Protein AF-D2SNY8-F1 (afdb_monomer_lite)

pLDDT: mean 85.98, std 17.71, range [40.19, 98.75]

Secondary structure (DSSP, 8-state):
-HHHHHHHHHHHHHHHHHHHHHHSHHHHHHTT------SSS----TT-EEEEEETTTTEEEEEETTTHHHHHHT-TT--TTSEEEEEE--TT--TTSHHHHHHHHHHHT-TTEEEEEEE-HHHH--TT-HHHHHHHHHHHHHHHHHHHHHHHHHHHHTT--GGGEEEEE-

Structure (mmCIF, N/CA/C/O backbone):
data_AF-D2SNY8-F1
#
_entry.id   AF-D2SNY8-F1
#
loop_
_atom_site.group_PDB
_atom_site.id
_atom_site.type_symbol
_atom_site.label_atom_id
_atom_site.label_alt_id
_atom_site.label_comp_id
_atom_site.label_asym_id
_atom_site.label_entity_id
_atom_site.label_seq_id
_atom_site.pdbx_PDB_ins_code
_atom_site.Cartn_x
_atom_site.Cartn_y
_atom_site.Cartn_z
_atom_site.occupancy
_atom_site.B_iso_or_equiv
_atom_site.auth_seq_id
_atom_site.auth_comp_id
_atom_site.auth_asym_id
_atom_site.auth_atom_id
_atom_site.pdbx_PDB_model_num
ATOM 1 N N . MET A 1 1 ? -18.303 42.989 -17.271 1.00 46.12 1 MET A N 1
ATOM 2 C CA . MET A 1 1 ? -17.190 42.618 -18.182 1.00 46.12 1 MET A CA 1
ATOM 3 C C . MET A 1 1 ? -16.005 41.899 -17.511 1.00 46.12 1 MET A C 1
ATOM 5 O O . MET A 1 1 ? -15.238 41.277 -18.226 1.00 46.12 1 MET A O 1
ATOM 9 N N . LYS A 1 2 ? -15.846 41.911 -16.172 1.00 43.75 2 LYS A N 1
ATOM 10 C CA . LYS A 1 2 ? -14.751 41.185 -15.481 1.00 43.75 2 LYS A CA 1
ATOM 11 C C . LYS A 1 2 ? -15.031 39.693 -15.207 1.00 43.75 2 LYS A C 1
ATOM 13 O O . LYS A 1 2 ? -14.101 38.909 -15.109 1.00 43.75 2 LYS A O 1
ATOM 18 N N . ILE A 1 3 ? -16.302 39.291 -15.132 1.00 50.97 3 ILE A N 1
ATOM 19 C CA . ILE A 1 3 ? -16.705 37.913 -14.780 1.00 50.97 3 ILE A CA 1
ATOM 20 C C . ILE A 1 3 ? -16.571 36.947 -15.975 1.00 50.97 3 ILE A C 1
ATOM 22 O O . ILE A 1 3 ? -16.239 35.781 -15.792 1.00 50.97 3 ILE A O 1
ATOM 26 N N . LEU A 1 4 ? -16.736 37.441 -17.207 1.00 43.97 4 LEU A N 1
ATOM 27 C CA . LEU A 1 4 ? -16.685 36.615 -18.420 1.00 43.97 4 LEU A CA 1
ATOM 28 C C . LEU A 1 4 ? -15.251 36.180 -18.788 1.00 43.97 4 LEU A C 1
ATOM 30 O O . LEU A 1 4 ? -15.046 35.078 -19.281 1.00 43.97 4 LEU A O 1
ATOM 34 N N . ILE A 1 5 ? -14.250 37.015 -18.488 1.00 52.62 5 ILE A N 1
ATOM 35 C CA . ILE A 1 5 ? -12.832 36.735 -18.780 1.00 52.62 5 ILE A CA 1
ATOM 36 C C . ILE A 1 5 ? -12.283 35.632 -17.856 1.00 52.62 5 ILE A C 1
ATOM 38 O O . ILE A 1 5 ? -11.476 34.813 -18.288 1.00 52.62 5 ILE A O 1
ATOM 42 N N . SER A 1 6 ? -12.777 35.547 -16.614 1.00 46.19 6 SER A N 1
ATOM 43 C CA . SER A 1 6 ? -12.360 34.518 -15.648 1.00 46.19 6 SER A CA 1
ATOM 44 C C . SER A 1 6 ? -12.808 33.106 -16.062 1.00 46.19 6 SER A C 1
ATOM 46 O O . SER A 1 6 ? -12.032 32.155 -15.985 1.00 46.19 6 SER A O 1
ATOM 48 N N . TYR A 1 7 ? -14.027 32.967 -16.599 1.00 48.09 7 TYR A N 1
ATOM 49 C CA . TYR A 1 7 ? -14.560 31.674 -17.055 1.00 48.09 7 TYR A CA 1
ATOM 50 C C . TYR A 1 7 ? -13.853 31.129 -18.304 1.00 48.09 7 TYR A C 1
ATOM 52 O O . TYR A 1 7 ? -13.636 29.922 -18.414 1.00 48.09 7 TYR A O 1
ATOM 60 N N . VAL A 1 8 ? -13.442 32.005 -19.226 1.00 54.75 8 VAL A N 1
ATOM 61 C CA . VAL A 1 8 ? -12.683 31.598 -20.420 1.00 54.75 8 VAL A CA 1
ATOM 62 C C . VAL A 1 8 ? -11.274 31.131 -20.035 1.00 54.75 8 VAL A C 1
ATOM 64 O O . VAL A 1 8 ? -10.794 30.135 -20.570 1.00 54.75 8 VAL A O 1
ATOM 67 N N . PHE A 1 9 ? -10.635 31.770 -19.049 1.00 47.56 9 PHE A N 1
ATOM 68 C CA . PHE A 1 9 ? -9.301 31.372 -18.586 1.00 47.56 9 PHE A CA 1
ATOM 69 C C . PHE A 1 9 ? -9.308 30.016 -17.848 1.00 47.56 9 PHE A C 1
ATOM 71 O O . PHE A 1 9 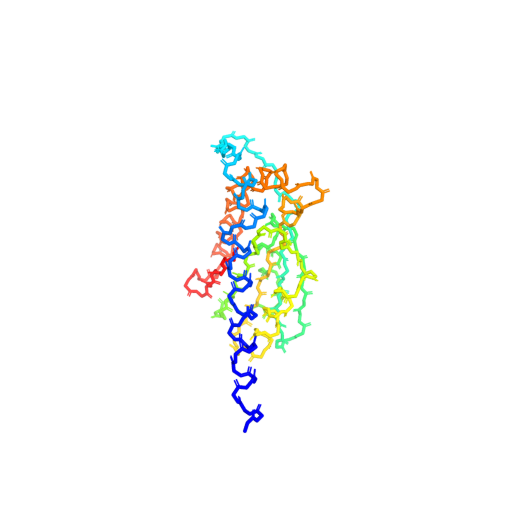? -8.418 29.192 -18.055 1.00 47.56 9 PHE A O 1
ATOM 78 N N . LEU A 1 10 ? -10.352 29.733 -17.059 1.00 47.38 10 LEU A N 1
ATOM 79 C CA . LEU A 1 10 ? -10.533 28.450 -16.359 1.00 47.38 10 LEU A CA 1
ATOM 80 C C . LEU A 1 10 ? -10.778 27.262 -17.309 1.00 47.38 10 LEU A C 1
ATOM 82 O O . LEU A 1 10 ? -10.254 26.174 -17.064 1.00 47.38 10 LEU A O 1
ATOM 86 N N . MET A 1 11 ? -11.496 27.459 -18.422 1.00 44.84 11 MET A N 1
ATOM 87 C CA . MET A 1 11 ? -11.673 26.401 -19.432 1.00 44.84 11 MET A CA 1
ATOM 88 C C . MET A 1 11 ? -10.392 26.106 -20.222 1.00 44.84 11 MET A C 1
ATOM 90 O O . MET A 1 11 ? -10.128 24.945 -20.537 1.00 44.84 11 MET A O 1
ATOM 94 N N . PHE A 1 12 ? -9.557 27.116 -20.487 1.00 43.62 12 PHE A N 1
ATOM 95 C CA . PHE A 1 12 ? -8.277 26.904 -21.169 1.00 43.62 12 PHE A CA 1
ATOM 96 C C . PHE A 1 12 ? -7.283 26.098 -20.319 1.00 43.62 12 PHE A C 1
ATOM 98 O O . PHE A 1 12 ? -6.608 25.219 -20.850 1.00 43.62 12 PHE A O 1
ATOM 105 N N . ILE A 1 13 ? -7.227 26.312 -19.000 1.00 49.72 13 ILE A N 1
ATOM 106 C CA . ILE A 1 13 ? -6.302 25.568 -18.124 1.00 49.72 13 ILE A CA 1
ATOM 107 C C . ILE A 1 13 ? -6.707 24.087 -18.002 1.00 49.72 13 ILE A C 1
ATOM 109 O O . ILE A 1 13 ? -5.840 23.212 -18.060 1.00 49.72 13 ILE A O 1
ATOM 113 N N . GLY A 1 14 ? -8.010 23.790 -17.905 1.00 45.16 14 GLY A N 1
ATOM 114 C CA . GLY A 1 14 ? -8.518 22.411 -17.839 1.00 45.16 14 GLY A CA 1
ATOM 115 C C . GLY A 1 14 ? -8.354 21.616 -19.143 1.00 45.16 14 GLY A C 1
ATOM 116 O O . GLY A 1 14 ? -8.114 20.410 -19.108 1.00 45.16 14 GLY A O 1
ATOM 117 N N . PHE A 1 15 ? -8.421 22.281 -20.303 1.00 40.19 15 PHE A N 1
ATOM 118 C CA . PHE A 1 15 ? -8.186 21.634 -21.601 1.00 40.19 15 PHE A CA 1
ATOM 119 C C . PHE A 1 15 ? -6.704 21.359 -21.882 1.00 40.19 15 PHE A C 1
ATOM 121 O O . PHE A 1 15 ? -6.383 20.360 -22.534 1.00 40.19 15 PHE A O 1
ATOM 128 N N . ILE A 1 16 ? -5.799 22.213 -21.391 1.00 47.94 16 ILE A N 1
ATOM 129 C CA . ILE A 1 16 ? -4.352 22.041 -21.579 1.00 47.94 16 ILE A CA 1
ATOM 130 C C . ILE A 1 16 ? -3.837 20.851 -20.759 1.00 47.94 16 ILE A C 1
ATOM 132 O O . ILE A 1 16 ? -3.084 20.045 -21.300 1.00 47.94 16 ILE A O 1
ATOM 136 N N . SER A 1 17 ? -4.267 20.678 -19.504 1.00 50.88 17 SER A N 1
ATOM 137 C CA . SER A 1 17 ? -3.816 19.556 -18.662 1.00 50.88 17 SER A CA 1
ATOM 138 C C . SER A 1 17 ? -4.287 18.196 -19.193 1.00 50.88 17 SER A C 1
ATOM 140 O O . SER A 1 17 ? -3.466 17.294 -19.370 1.00 50.88 17 SER A O 1
ATOM 142 N N . GLY A 1 18 ? -5.570 18.072 -19.554 1.00 45.47 18 GLY A N 1
ATOM 143 C CA . GLY A 1 18 ? -6.125 16.834 -20.114 1.00 45.47 18 GLY A CA 1
ATOM 144 C C . GLY A 1 18 ? -5.591 16.493 -21.511 1.00 45.47 18 GLY A C 1
ATOM 145 O O . GLY A 1 18 ? -5.380 15.322 -21.830 1.00 45.47 18 GLY A O 1
ATOM 146 N N . SER A 1 19 ? -5.309 17.496 -22.354 1.00 46.19 19 SER A N 1
ATOM 147 C CA . SER A 1 19 ? -4.735 17.266 -23.692 1.00 46.19 19 SER A CA 1
ATOM 148 C C . SER A 1 19 ? -3.242 16.936 -23.652 1.00 46.19 19 SER A C 1
ATOM 150 O O . SER A 1 19 ? -2.773 16.175 -24.499 1.00 46.19 19 SER A O 1
ATOM 152 N N . LEU A 1 20 ? -2.489 17.449 -22.670 1.00 50.84 20 LEU A N 1
ATOM 153 C CA . LEU A 1 20 ? -1.073 17.111 -22.498 1.00 50.84 20 LEU A CA 1
ATOM 154 C C . LEU A 1 20 ? -0.883 15.668 -22.003 1.00 50.84 20 LEU A C 1
ATOM 156 O O . LEU A 1 20 ? 0.082 15.017 -22.390 1.00 50.84 20 LEU A O 1
ATOM 160 N N . GLU A 1 21 ? -1.799 15.120 -21.205 1.00 52.09 21 GLU A N 1
ATOM 161 C CA . GLU A 1 21 ? -1.791 13.681 -20.894 1.00 52.09 21 GLU A CA 1
ATOM 162 C C . GLU A 1 21 ? -2.150 12.834 -22.121 1.00 52.09 21 GLU A C 1
ATOM 164 O O . GLU A 1 21 ? -1.500 11.823 -22.398 1.00 52.09 21 GLU A O 1
ATOM 169 N N . ARG A 1 22 ? -3.140 13.278 -22.908 1.00 51.28 22 ARG A N 1
ATOM 170 C CA . ARG A 1 22 ? -3.655 12.526 -24.062 1.00 51.28 22 ARG A CA 1
ATOM 171 C C . ARG A 1 22 ? -2.771 12.598 -25.309 1.00 51.28 22 ARG A C 1
ATOM 173 O O . ARG A 1 22 ? -2.791 11.662 -26.100 1.00 51.28 22 ARG A O 1
ATOM 180 N N . TYR A 1 23 ? -1.983 13.654 -25.497 1.00 55.31 23 TYR A N 1
ATOM 181 C CA . TYR A 1 23 ? -1.133 13.854 -26.685 1.00 55.31 23 TYR A CA 1
ATOM 182 C C . TYR A 1 23 ? 0.300 14.286 -26.363 1.00 55.31 23 TYR A C 1
ATOM 184 O O . TYR A 1 23 ? 1.094 14.529 -27.269 1.00 55.31 23 TYR A O 1
ATOM 192 N N . GLY A 1 24 ? 0.661 14.385 -25.086 1.00 60.75 24 GLY A N 1
ATOM 193 C CA . GLY A 1 24 ? 1.989 14.827 -24.695 1.00 60.75 24 GLY A CA 1
ATOM 194 C C . GLY A 1 24 ? 3.081 13.780 -24.916 1.00 60.75 24 GLY A C 1
ATOM 195 O O . GLY A 1 24 ? 2.827 12.618 -25.252 1.00 60.75 24 GLY A O 1
ATOM 196 N N . PRO A 1 25 ? 4.338 14.176 -24.665 1.00 60.19 25 PRO A N 1
ATOM 197 C CA . PRO A 1 25 ? 5.517 13.368 -24.966 1.00 60.19 25 PRO A CA 1
ATOM 198 C C . PRO A 1 25 ? 5.557 12.028 -24.219 1.00 60.19 25 PRO A C 1
ATOM 200 O O . PRO A 1 25 ? 6.263 11.118 -24.646 1.00 60.19 25 PRO A O 1
ATOM 203 N N . LEU A 1 26 ? 4.808 11.884 -23.116 1.00 64.69 26 LEU A N 1
ATOM 204 C CA . LEU A 1 26 ? 4.646 10.595 -22.447 1.00 64.69 26 LEU A CA 1
ATOM 205 C C . LEU A 1 26 ? 3.840 9.628 -23.323 1.00 64.69 26 LEU A C 1
ATOM 207 O O . LEU A 1 26 ? 4.357 8.565 -23.631 1.00 64.69 26 LEU A O 1
ATOM 211 N N . ASN A 1 27 ? 2.648 10.000 -23.800 1.00 66.25 27 ASN A N 1
ATOM 212 C CA . ASN A 1 27 ? 1.819 9.110 -24.619 1.00 66.25 27 ASN A CA 1
ATOM 213 C C . ASN A 1 27 ? 2.522 8.687 -25.924 1.00 66.25 27 ASN A C 1
ATOM 215 O O . ASN A 1 27 ? 2.475 7.526 -26.324 1.00 66.25 27 ASN A O 1
ATOM 219 N N . PHE A 1 28 ? 3.257 9.604 -26.559 1.00 61.78 28 PHE A N 1
ATOM 220 C CA . PHE A 1 28 ? 4.060 9.263 -27.736 1.00 61.78 28 PHE A CA 1
ATOM 221 C C . PHE A 1 28 ? 5.175 8.250 -27.417 1.00 61.78 28 PHE A C 1
ATOM 223 O O . PHE A 1 28 ? 5.368 7.292 -28.163 1.00 61.78 28 PHE A O 1
ATOM 230 N N . ALA A 1 29 ? 5.866 8.411 -26.282 1.00 63.16 29 ALA A N 1
ATOM 231 C CA . ALA A 1 29 ? 6.862 7.442 -25.826 1.00 63.16 29 ALA A CA 1
ATOM 232 C C . ALA A 1 29 ? 6.234 6.081 -25.471 1.00 63.16 29 ALA A C 1
ATOM 234 O O . ALA A 1 29 ? 6.828 5.049 -25.780 1.00 63.16 29 ALA A O 1
ATOM 235 N N . LEU A 1 30 ? 5.033 6.074 -24.877 1.00 64.38 30 LEU A N 1
ATOM 236 C CA . LEU A 1 30 ? 4.287 4.865 -24.508 1.00 64.38 30 LEU A CA 1
ATOM 237 C C . LEU A 1 30 ? 3.861 4.036 -25.724 1.00 64.38 30 LEU A C 1
ATOM 239 O O . LEU A 1 30 ? 3.965 2.815 -25.684 1.00 64.38 30 LEU A O 1
ATOM 243 N N . LYS A 1 31 ? 3.470 4.675 -26.836 1.00 65.06 31 LYS A N 1
ATOM 244 C CA . LYS A 1 31 ? 3.149 3.970 -28.094 1.00 65.06 31 LYS A CA 1
ATOM 245 C C . LYS A 1 31 ? 4.322 3.166 -28.669 1.00 65.06 31 LYS A C 1
ATOM 247 O O . LYS A 1 31 ? 4.101 2.278 -29.485 1.00 65.06 31 LYS A O 1
ATOM 252 N N . MET A 1 32 ? 5.555 3.472 -28.262 1.00 61.03 32 MET A N 1
ATOM 253 C CA . MET A 1 32 ? 6.772 2.778 -28.701 1.00 61.03 32 MET A CA 1
ATOM 254 C C . MET A 1 32 ? 7.346 1.812 -27.656 1.00 61.03 32 MET A C 1
ATOM 256 O O . MET A 1 32 ? 8.456 1.298 -27.843 1.00 61.03 32 MET A O 1
ATOM 260 N N . VAL A 1 33 ? 6.644 1.604 -26.541 1.00 65.69 33 VAL A N 1
ATOM 261 C CA . VAL A 1 33 ? 7.015 0.616 -25.529 1.00 65.69 33 VAL A CA 1
ATOM 262 C C . VAL A 1 33 ? 6.455 -0.739 -25.943 1.00 65.69 33 VAL A C 1
ATOM 264 O O . VAL A 1 33 ? 5.254 -0.888 -26.158 1.00 65.69 33 VAL A O 1
ATOM 267 N N . LYS A 1 34 ? 7.326 -1.746 -26.028 1.00 64.50 34 LYS A N 1
ATOM 268 C CA . LYS A 1 34 ? 6.882 -3.138 -26.104 1.00 64.50 34 LYS A CA 1
ATOM 269 C C . LYS A 1 34 ? 6.645 -3.622 -24.678 1.00 64.50 34 LYS A C 1
ATOM 271 O O . LYS A 1 34 ? 7.588 -3.748 -23.901 1.00 64.50 34 LYS A O 1
ATOM 276 N N . CYS A 1 35 ? 5.387 -3.861 -24.324 1.00 64.38 35 CYS A N 1
ATOM 277 C CA . CYS A 1 35 ? 5.019 -4.446 -23.036 1.00 64.38 35 CYS A CA 1
ATOM 278 C C . CYS A 1 35 ? 5.302 -5.953 -23.051 1.00 64.38 35 CYS A C 1
ATOM 280 O O . CYS A 1 35 ? 4.384 -6.766 -23.125 1.00 64.38 35 CYS A O 1
ATOM 282 N N . GLU A 1 36 ? 6.577 -6.334 -23.017 1.00 66.81 36 GLU A N 1
ATOM 283 C CA . GLU A 1 36 ? 6.959 -7.731 -22.820 1.00 66.81 36 GLU A CA 1
ATOM 284 C C . GLU A 1 36 ? 6.803 -8.078 -21.340 1.00 66.81 36 GLU A C 1
ATOM 286 O O . GLU A 1 36 ? 7.578 -7.654 -20.480 1.00 66.81 36 GLU A O 1
ATOM 291 N N . HIS A 1 37 ? 5.735 -8.813 -21.040 1.00 67.31 37 HIS A N 1
ATOM 292 C CA . HIS A 1 37 ? 5.355 -9.163 -19.684 1.00 67.31 37 HIS A CA 1
ATOM 293 C C . HIS A 1 37 ? 5.384 -10.683 -19.514 1.00 67.31 37 HIS A C 1
ATOM 295 O O . HIS A 1 37 ? 4.500 -11.387 -19.992 1.00 67.31 37 HIS A O 1
ATOM 301 N N . SER A 1 38 ? 6.408 -11.183 -18.823 1.00 75.44 38 SER A N 1
ATOM 302 C CA . SER A 1 38 ? 6.482 -12.576 -18.376 1.00 75.44 38 SER A CA 1
ATOM 303 C C . SER A 1 38 ? 6.167 -12.642 -16.886 1.00 75.44 38 SER A C 1
ATOM 305 O O . SER A 1 38 ? 6.644 -11.804 -16.116 1.00 75.44 38 SER A O 1
ATOM 307 N N . ARG A 1 39 ? 5.375 -13.643 -16.492 1.00 82.00 39 ARG A N 1
ATOM 308 C CA . ARG A 1 39 ? 4.962 -13.906 -15.103 1.00 82.00 39 ARG A CA 1
ATOM 309 C C . ARG A 1 39 ? 5.851 -14.936 -14.395 1.00 82.00 39 ARG A C 1
ATOM 311 O O . ARG A 1 39 ? 5.670 -15.170 -13.204 1.00 82.00 39 ARG A O 1
ATOM 318 N N . ASP A 1 40 ? 6.835 -15.482 -15.106 1.00 86.12 40 ASP A N 1
ATOM 319 C CA . ASP A 1 40 ? 7.638 -16.630 -14.666 1.00 86.12 40 ASP A CA 1
ATOM 320 C C . ASP A 1 40 ? 9.057 -16.239 -14.220 1.00 86.12 40 ASP A C 1
ATOM 322 O O . ASP A 1 40 ? 9.860 -17.092 -13.855 1.00 86.12 40 ASP A O 1
ATOM 326 N N . LEU A 1 41 ? 9.388 -14.942 -14.232 1.00 84.06 41 LEU A N 1
ATOM 327 C CA . LEU A 1 41 ? 10.735 -14.448 -13.917 1.00 84.06 41 LEU A CA 1
ATOM 328 C C . LEU A 1 41 ? 11.016 -14.358 -12.412 1.00 84.06 41 LEU A C 1
ATOM 330 O O . LEU A 1 41 ? 12.162 -14.126 -12.043 1.00 84.06 41 LEU A O 1
ATOM 334 N N . ASN A 1 42 ? 9.989 -14.492 -11.563 1.00 85.75 42 ASN A N 1
ATOM 335 C CA .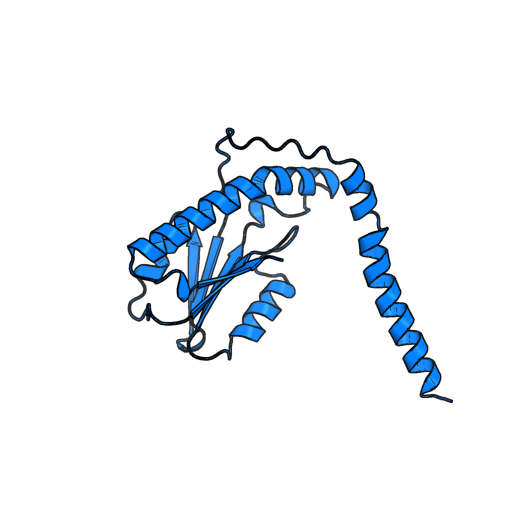 ASN A 1 42 ? 10.077 -14.352 -10.102 1.00 85.75 42 ASN A CA 1
ATOM 336 C C . ASN A 1 42 ? 10.895 -13.122 -9.667 1.00 85.75 42 ASN A C 1
ATOM 338 O O . ASN A 1 42 ? 11.822 -13.231 -8.868 1.00 85.75 42 ASN A O 1
ATOM 342 N N . LEU A 1 43 ? 10.576 -11.952 -10.232 1.00 90.75 43 LEU A N 1
ATOM 343 C CA . LEU A 1 43 ? 11.311 -10.729 -9.920 1.00 90.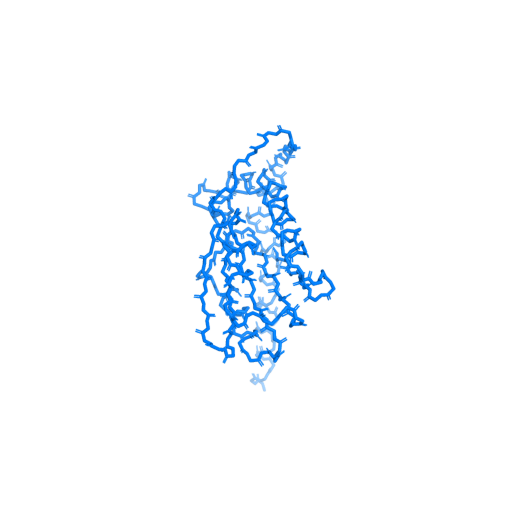75 43 LEU A CA 1
ATOM 344 C C . LEU A 1 43 ? 11.137 -10.353 -8.452 1.00 90.75 43 LEU A C 1
ATOM 346 O O . LEU A 1 43 ? 10.020 -10.354 -7.934 1.00 90.75 43 LEU A O 1
ATOM 350 N N . ASP A 1 44 ? 12.247 -9.974 -7.830 1.00 93.50 44 ASP A N 1
ATOM 351 C CA . ASP A 1 44 ? 12.259 -9.476 -6.465 1.00 93.50 44 ASP A CA 1
ATOM 352 C C . ASP A 1 44 ? 11.587 -8.099 -6.361 1.00 93.50 44 ASP A C 1
ATOM 354 O O . ASP A 1 44 ? 11.892 -7.178 -7.126 1.00 93.50 44 ASP A O 1
ATOM 358 N N . VAL A 1 45 ? 10.686 -7.976 -5.388 1.00 95.88 45 VAL A N 1
ATOM 359 C CA . VAL A 1 45 ? 9.951 -6.751 -5.045 1.00 95.88 45 VAL A CA 1
ATOM 360 C C . VAL A 1 45 ? 10.123 -6.365 -3.571 1.00 95.88 45 VAL A C 1
ATOM 362 O O . VAL A 1 45 ? 9.303 -5.634 -3.026 1.00 95.88 45 VAL A O 1
ATOM 365 N N . SER A 1 46 ? 11.187 -6.847 -2.921 1.00 95.31 46 SER A N 1
ATOM 366 C CA . SER A 1 46 ? 11.503 -6.567 -1.512 1.00 95.31 46 SER A CA 1
ATOM 367 C C . SER A 1 46 ? 11.649 -5.078 -1.177 1.00 95.31 46 SER A C 1
ATOM 369 O O . SER A 1 46 ? 11.401 -4.682 -0.047 1.00 95.31 46 SER A O 1
ATOM 371 N N . GLY A 1 47 ? 11.982 -4.234 -2.157 1.00 95.88 47 GLY A N 1
ATOM 372 C CA . GLY A 1 47 ? 12.072 -2.780 -2.001 1.00 95.88 47 GLY A CA 1
ATOM 373 C C . GLY A 1 47 ? 10.727 -2.047 -2.009 1.00 95.88 47 GLY A C 1
ATOM 374 O O . GLY A 1 47 ? 10.714 -0.846 -2.269 1.00 95.88 47 GLY A O 1
ATOM 375 N N . VAL A 1 48 ? 9.603 -2.754 -1.841 1.00 98.25 48 VAL A N 1
ATOM 376 C CA . VAL A 1 48 ? 8.294 -2.131 -1.604 1.00 98.25 48 VAL A CA 1
ATOM 377 C C . VAL A 1 48 ? 8.094 -1.946 -0.104 1.00 98.25 48 VAL A C 1
ATOM 379 O O . VAL A 1 48 ? 8.099 -2.923 0.647 1.00 98.25 48 VAL A O 1
ATOM 382 N N . ASP A 1 49 ? 7.828 -0.707 0.293 1.00 98.44 49 ASP A N 1
ATOM 383 C CA . ASP A 1 49 ? 7.517 -0.339 1.670 1.00 98.44 49 ASP A CA 1
ATOM 384 C C . ASP A 1 49 ? 6.006 -0.153 1.856 1.00 98.44 49 ASP A C 1
ATOM 386 O O . ASP A 1 49 ? 5.294 0.365 0.988 1.00 98.44 49 ASP A O 1
ATOM 390 N N . VAL A 1 50 ? 5.506 -0.572 3.014 1.00 98.69 50 VAL A N 1
ATOM 391 C CA . VAL A 1 50 ? 4.101 -0.482 3.410 1.00 98.69 50 VAL A CA 1
ATOM 392 C C . VAL A 1 50 ? 3.997 0.427 4.623 1.00 98.69 50 VAL A C 1
ATOM 394 O O . VAL A 1 50 ? 4.442 0.080 5.715 1.00 98.69 50 VAL A O 1
ATOM 397 N N . TYR A 1 51 ? 3.381 1.587 4.429 1.00 98.69 51 TYR A N 1
ATOM 398 C CA . TYR A 1 51 ? 3.127 2.562 5.482 1.00 98.69 51 TYR A CA 1
ATOM 399 C C . TYR A 1 51 ? 1.741 2.326 6.069 1.00 98.69 51 TYR A C 1
ATOM 401 O O . TYR A 1 51 ? 0.751 2.404 5.342 1.00 98.69 51 TYR A O 1
ATOM 409 N N . PHE A 1 52 ? 1.664 2.065 7.369 1.00 98.69 52 PHE A N 1
ATOM 410 C CA . PHE A 1 52 ? 0.420 1.885 8.110 1.00 98.69 52 PHE A CA 1
ATOM 411 C C . PHE A 1 52 ? 0.150 3.104 8.994 1.00 98.69 52 PHE A C 1
ATOM 413 O O . PHE A 1 52 ? 1.022 3.545 9.739 1.00 98.69 52 PHE A O 1
ATOM 420 N N . TYR A 1 53 ? -1.074 3.623 8.931 1.00 98.50 53 TYR A N 1
ATOM 421 C CA . TYR A 1 53 ? -1.526 4.780 9.690 1.00 98.50 53 TYR A CA 1
ATOM 422 C C . TYR A 1 53 ? -2.781 4.436 10.492 1.00 98.50 53 TYR A C 1
ATOM 424 O O . TYR A 1 53 ? -3.827 4.086 9.935 1.00 98.50 53 TYR A O 1
ATOM 432 N N . ASP A 1 54 ? -2.690 4.643 11.800 1.00 97.44 54 ASP A N 1
ATOM 433 C CA . ASP A 1 54 ? -3.826 4.793 12.701 1.00 97.44 54 ASP A CA 1
ATOM 434 C C . ASP A 1 54 ? -3.819 6.228 13.227 1.00 97.44 54 ASP A C 1
ATOM 436 O O . ASP A 1 54 ? -3.215 6.549 14.254 1.00 97.44 54 ASP A O 1
ATOM 440 N N . PHE A 1 55 ? -4.477 7.113 12.476 1.00 96.38 55 PHE A N 1
ATOM 441 C CA . PHE A 1 55 ? -4.514 8.540 12.784 1.00 96.38 55 PHE A CA 1
ATOM 442 C C . PHE A 1 55 ? -5.193 8.840 14.121 1.00 96.38 55 PHE A C 1
ATOM 444 O O . PHE A 1 55 ? -4.779 9.769 14.808 1.00 96.38 55 PHE A O 1
ATOM 451 N N . GLN A 1 56 ? -6.189 8.040 14.516 1.00 92.50 56 GLN A N 1
ATOM 452 C CA . GLN A 1 56 ? -6.926 8.248 15.765 1.00 92.50 56 GLN A CA 1
ATOM 453 C C . GLN A 1 56 ? -6.031 8.047 16.990 1.00 92.50 56 GLN A C 1
ATOM 455 O O . GLN A 1 56 ? -6.176 8.763 17.978 1.00 92.50 56 GLN A O 1
ATOM 460 N N . ASN A 1 57 ? -5.096 7.097 16.911 1.00 93.00 57 ASN A N 1
ATOM 461 C CA . ASN A 1 57 ? -4.150 6.802 17.987 1.00 93.00 57 ASN A CA 1
ATOM 462 C C . ASN A 1 57 ? -2.746 7.385 17.745 1.00 93.00 57 ASN A C 1
ATOM 464 O O . ASN A 1 57 ? -1.844 7.145 18.545 1.00 93.00 57 ASN A O 1
ATOM 468 N N . GLY A 1 58 ? -2.544 8.138 16.658 1.00 94.06 58 GLY A N 1
ATOM 469 C CA . GLY A 1 58 ? -1.250 8.729 16.306 1.00 94.06 58 GLY A CA 1
ATOM 470 C C . GLY A 1 58 ? -0.157 7.707 15.974 1.00 94.06 58 GLY A C 1
ATOM 471 O O . GLY A 1 58 ? 1.022 8.022 16.116 1.00 94.06 58 GLY A O 1
ATOM 472 N N . VAL A 1 59 ? -0.525 6.492 15.556 1.00 96.19 59 VAL A N 1
ATOM 473 C CA . VAL A 1 59 ? 0.436 5.430 15.220 1.00 96.19 59 VAL A CA 1
ATOM 474 C C . VAL A 1 59 ? 0.754 5.482 13.731 1.00 96.19 59 VAL A C 1
ATOM 476 O O . VAL A 1 59 ? -0.145 5.491 12.886 1.00 96.19 59 VAL A O 1
ATOM 479 N N . ILE A 1 60 ? 2.049 5.514 13.421 1.00 97.38 60 ILE A N 1
ATOM 480 C CA . ILE A 1 60 ? 2.582 5.474 12.063 1.00 97.38 60 ILE A CA 1
ATOM 481 C C . ILE A 1 60 ? 3.699 4.444 12.052 1.00 97.38 60 ILE A C 1
ATOM 483 O O . ILE A 1 60 ? 4.713 4.633 12.718 1.00 97.38 60 ILE A O 1
ATOM 487 N N . GLU A 1 61 ? 3.514 3.383 11.280 1.00 98.25 61 GLU A N 1
ATOM 488 C CA . GLU A 1 61 ? 4.474 2.289 11.174 1.00 98.25 61 GLU A CA 1
ATOM 489 C C . GLU A 1 61 ? 4.844 2.057 9.716 1.00 98.25 61 GLU A C 1
ATOM 491 O O . GLU A 1 61 ? 4.083 2.373 8.798 1.00 98.25 61 GLU A O 1
ATOM 496 N N . THR A 1 62 ? 6.041 1.533 9.484 1.00 98.44 62 THR A N 1
ATOM 497 C CA . THR A 1 62 ? 6.521 1.197 8.142 1.00 98.44 62 THR A CA 1
ATOM 498 C C . THR A 1 62 ? 7.114 -0.193 8.164 1.00 98.44 62 THR A C 1
ATOM 500 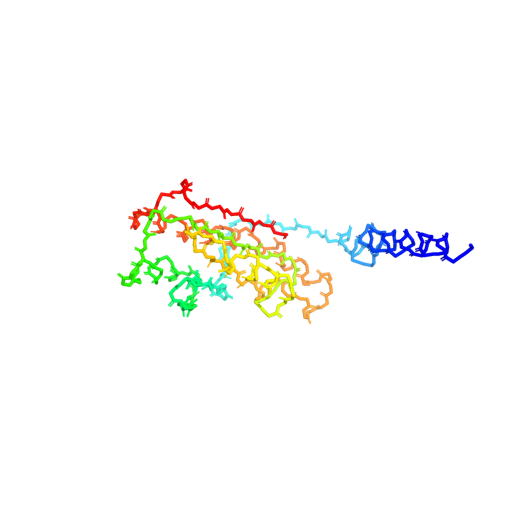O O . THR A 1 62 ? 7.913 -0.516 9.040 1.00 98.44 62 THR A O 1
ATOM 503 N N . PHE A 1 63 ? 6.728 -1.002 7.186 1.00 98.44 63 PHE A N 1
ATOM 504 C CA . PHE A 1 63 ? 7.167 -2.382 7.078 1.00 98.44 63 PHE A CA 1
ATOM 505 C C . PHE A 1 63 ? 7.613 -2.690 5.650 1.00 98.44 63 PHE A C 1
ATOM 507 O O . PHE A 1 63 ? 6.937 -2.270 4.706 1.00 98.44 63 PHE A O 1
ATOM 514 N N . PRO A 1 64 ? 8.664 -3.502 5.470 1.00 98.19 64 PRO A N 1
ATOM 515 C CA . PRO A 1 64 ? 8.885 -4.199 4.212 1.00 98.19 64 PRO A CA 1
ATOM 516 C C . PRO A 1 64 ? 7.644 -5.021 3.836 1.00 98.19 64 PRO A C 1
ATOM 518 O O . PRO A 1 64 ? 7.010 -5.637 4.699 1.00 98.19 64 PRO A O 1
ATOM 521 N N . ILE A 1 65 ? 7.281 -5.070 2.552 1.00 98.25 65 ILE A N 1
ATOM 522 C CA . ILE A 1 65 ? 6.043 -5.733 2.098 1.00 98.25 65 ILE A CA 1
ATOM 523 C C . ILE A 1 65 ? 5.938 -7.219 2.502 1.00 98.25 65 ILE A C 1
ATOM 525 O O . ILE A 1 65 ? 4.838 -7.730 2.715 1.00 98.25 65 ILE A O 1
ATOM 529 N N . ASN A 1 66 ? 7.067 -7.921 2.628 1.00 97.38 66 ASN A N 1
ATOM 530 C CA . ASN A 1 66 ? 7.130 -9.322 3.060 1.00 97.38 66 ASN A CA 1
ATOM 531 C C . ASN A 1 66 ? 6.823 -9.506 4.557 1.00 97.38 66 ASN A C 1
ATOM 533 O O . ASN A 1 66 ? 6.415 -10.591 4.961 1.00 97.38 66 ASN A O 1
ATOM 537 N N . GLU A 1 67 ? 6.986 -8.458 5.362 1.00 98.19 67 GLU A N 1
ATOM 538 C CA . GLU A 1 67 ? 6.783 -8.473 6.817 1.00 98.19 67 GLU A CA 1
ATOM 539 C C . GLU A 1 67 ? 5.522 -7.708 7.236 1.00 98.19 67 GLU A C 1
ATOM 541 O O . GLU A 1 67 ? 5.005 -7.908 8.334 1.00 98.19 67 GLU A O 1
ATOM 546 N N . ALA A 1 68 ? 4.977 -6.878 6.344 1.00 98.50 68 ALA A N 1
ATOM 547 C CA . ALA A 1 68 ? 3.889 -5.949 6.626 1.00 98.50 68 ALA A CA 1
ATOM 548 C C . ALA A 1 68 ? 2.651 -6.595 7.255 1.00 98.50 68 ALA A C 1
ATOM 550 O O . ALA A 1 68 ? 2.091 -6.043 8.198 1.00 98.50 68 ALA A O 1
ATOM 551 N N . ALA A 1 69 ? 2.233 -7.774 6.787 1.00 98.56 69 ALA A N 1
ATOM 552 C CA . ALA A 1 69 ? 1.078 -8.456 7.367 1.00 98.56 69 ALA A CA 1
ATOM 553 C C . ALA A 1 69 ? 1.302 -8.789 8.851 1.00 98.56 69 ALA A C 1
ATOM 555 O O . ALA A 1 69 ? 0.470 -8.462 9.695 1.00 98.56 69 ALA A O 1
ATOM 556 N N . GLN A 1 70 ? 2.446 -9.395 9.177 1.00 98.50 70 GLN A N 1
ATOM 557 C CA . GLN A 1 70 ? 2.796 -9.760 10.551 1.00 98.50 70 GLN A CA 1
ATOM 558 C C . GLN A 1 70 ? 3.035 -8.517 11.413 1.00 98.50 70 GLN A C 1
ATOM 560 O O . GLN A 1 70 ? 2.531 -8.451 12.534 1.00 98.50 70 GLN A O 1
ATOM 565 N N . GLY A 1 71 ? 3.733 -7.516 10.868 1.00 98.50 71 GLY A N 1
ATOM 566 C CA . GLY A 1 71 ? 3.978 -6.234 11.523 1.00 98.50 71 GLY A CA 1
ATOM 567 C C . GLY A 1 71 ? 2.680 -5.549 11.944 1.00 98.50 71 GLY A C 1
ATOM 568 O O . GLY A 1 71 ? 2.495 -5.270 13.128 1.00 98.50 71 GLY A O 1
ATOM 569 N N . ILE A 1 72 ? 1.729 -5.393 11.016 1.00 98.62 72 ILE A N 1
ATOM 570 C CA . ILE A 1 72 ? 0.406 -4.813 11.298 1.00 98.62 72 ILE A CA 1
ATOM 571 C C . ILE A 1 72 ? -0.334 -5.633 12.361 1.00 98.62 72 ILE A C 1
ATOM 573 O O . ILE A 1 72 ? -0.835 -5.071 13.332 1.00 98.62 72 ILE A O 1
ATOM 577 N N . LEU A 1 73 ? -0.388 -6.960 12.215 1.00 98.50 73 LEU A N 1
ATOM 578 C CA . LEU A 1 73 ? -1.104 -7.845 13.144 1.00 98.50 73 LEU A CA 1
ATOM 579 C C . LEU A 1 73 ? -0.518 -7.862 14.562 1.00 98.50 73 LEU A C 1
ATOM 581 O O . LEU A 1 73 ? -1.230 -8.226 15.498 1.00 98.50 73 LEU A O 1
ATOM 585 N N . SER A 1 74 ? 0.753 -7.484 14.722 1.00 98.06 74 SER A N 1
ATOM 586 C CA . SER A 1 74 ? 1.430 -7.411 16.020 1.00 98.06 74 SER A CA 1
ATOM 587 C C . SER A 1 74 ? 1.127 -6.130 16.810 1.00 98.06 74 SER A C 1
ATOM 589 O O . SER A 1 74 ? 1.476 -6.037 17.989 1.00 98.06 74 SER A O 1
ATOM 591 N N . LEU A 1 75 ? 0.454 -5.145 16.199 1.00 97.62 75 LEU A N 1
ATOM 592 C CA . LEU A 1 75 ? 0.124 -3.885 16.861 1.00 97.62 75 LEU A CA 1
ATOM 593 C C . LEU A 1 75 ? -0.863 -4.119 18.013 1.00 97.62 75 LEU A C 1
ATOM 595 O O . LEU A 1 75 ? -1.981 -4.596 17.823 1.00 97.62 75 LEU A O 1
ATOM 599 N N . LYS A 1 76 ? -0.451 -3.729 19.227 1.00 92.19 76 LYS A N 1
ATOM 600 C CA . LYS A 1 76 ? -1.143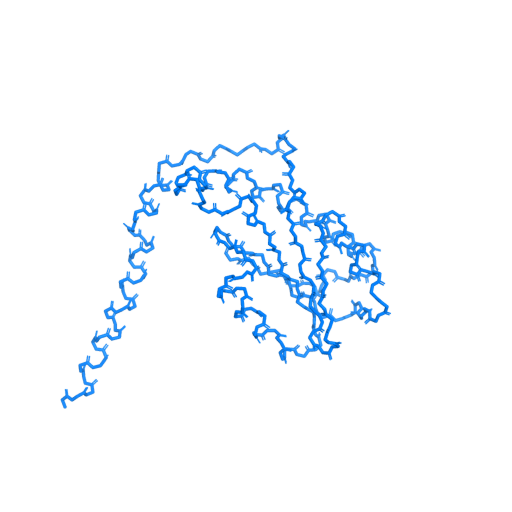 -4.027 20.497 1.00 92.19 76 LYS A CA 1
ATOM 601 C C . LYS A 1 76 ? -2.634 -3.665 20.507 1.00 92.19 76 LYS A C 1
ATOM 603 O O . LYS A 1 76 ? -3.426 -4.380 21.110 1.00 92.19 76 LYS A O 1
ATOM 608 N N . ASN A 1 77 ? -3.001 -2.563 19.857 1.00 92.12 77 ASN A N 1
ATOM 609 C CA . ASN A 1 77 ? -4.363 -2.025 19.841 1.00 92.12 77 ASN A CA 1
ATOM 610 C C . ASN A 1 77 ? -5.008 -2.116 18.449 1.00 92.12 77 ASN A C 1
ATOM 612 O O . ASN A 1 77 ? -5.871 -1.302 18.117 1.00 92.12 77 ASN A O 1
ATOM 616 N N . LEU A 1 78 ? -4.572 -3.067 17.613 1.00 97.25 78 LEU A N 1
ATOM 617 C CA . LEU A 1 78 ? -5.172 -3.265 16.301 1.00 97.25 78 LEU A CA 1
ATOM 618 C C . LEU A 1 78 ? -6.607 -3.778 16.440 1.00 97.25 78 LEU A C 1
ATOM 620 O O . LEU A 1 78 ? -6.853 -4.915 16.848 1.00 97.25 78 LEU A O 1
ATOM 624 N N . ASP A 1 79 ? -7.554 -2.955 16.021 1.00 97.44 79 ASP A N 1
ATOM 625 C CA . ASP A 1 79 ? -8.948 -3.333 15.902 1.00 97.44 79 ASP A CA 1
ATOM 626 C C . ASP A 1 79 ? -9.208 -3.952 14.521 1.00 97.44 79 ASP A C 1
ATOM 628 O O . ASP A 1 79 ? -9.367 -3.272 13.506 1.00 97.44 79 ASP A O 1
ATOM 632 N N . LYS A 1 80 ? -9.279 -5.284 14.491 1.00 97.12 80 LYS A N 1
ATOM 633 C CA . LYS A 1 80 ? -9.439 -6.073 13.261 1.00 97.12 80 LYS A CA 1
ATOM 634 C C . LYS A 1 80 ? -10.794 -5.882 12.568 1.00 97.12 80 LYS A C 1
ATOM 636 O O . LYS A 1 80 ? -10.939 -6.331 11.429 1.00 97.12 80 LYS A O 1
ATOM 641 N N . VAL A 1 81 ? -11.777 -5.239 13.215 1.00 96.88 81 VAL A N 1
ATOM 642 C CA . VAL A 1 81 ? -13.084 -4.956 12.595 1.00 96.88 81 VAL A CA 1
ATOM 643 C C . VAL A 1 81 ? -13.149 -3.587 11.915 1.00 96.88 81 VAL A C 1
ATOM 645 O O . VAL A 1 81 ? -14.091 -3.337 11.156 1.00 96.88 81 VAL A O 1
ATOM 648 N N . LYS A 1 82 ? -12.156 -2.709 12.132 1.00 97.12 82 LYS A N 1
ATOM 649 C CA . LYS A 1 82 ? -12.066 -1.424 11.423 1.00 97.12 82 LYS A CA 1
ATOM 650 C C . LYS A 1 82 ? -11.890 -1.615 9.923 1.00 97.12 82 LYS A C 1
ATOM 652 O O . LYS A 1 82 ? -11.425 -2.650 9.443 1.00 97.12 82 LYS A O 1
ATOM 657 N N . LYS A 1 83 ? -12.258 -0.576 9.170 1.00 97.81 83 LYS A N 1
ATOM 658 C CA . LYS A 1 83 ? -11.997 -0.529 7.729 1.00 97.81 83 LYS A CA 1
ATOM 659 C C . LYS A 1 83 ? -10.521 -0.250 7.474 1.00 97.81 83 LYS A C 1
ATOM 661 O O . LYS A 1 83 ? -9.970 0.668 8.064 1.00 97.81 83 LYS A O 1
ATOM 666 N N . PHE A 1 84 ? -9.914 -0.985 6.556 1.00 98.50 84 PHE A N 1
ATOM 667 C CA . PHE A 1 84 ? -8.561 -0.734 6.072 1.00 98.50 84 PHE A CA 1
ATOM 668 C C . PHE A 1 84 ? -8.663 -0.168 4.659 1.00 98.50 84 PHE A C 1
ATOM 670 O O . PHE A 1 84 ? -9.143 -0.846 3.753 1.00 98.50 84 PHE A O 1
ATOM 677 N N . PHE A 1 85 ? -8.215 1.062 4.452 1.00 98.44 85 PHE A N 1
ATOM 678 C CA . PHE A 1 85 ? -8.062 1.625 3.115 1.00 98.44 85 PHE A CA 1
ATOM 679 C C . PHE A 1 85 ? -6.626 1.414 2.664 1.00 98.44 85 PHE A C 1
ATOM 681 O O . PHE A 1 85 ? -5.713 1.924 3.297 1.00 98.44 85 PHE A O 1
ATOM 688 N N . MET A 1 86 ? -6.415 0.661 1.589 1.00 98.50 86 MET A N 1
ATOM 689 C CA . MET A 1 86 ? -5.090 0.445 1.016 1.00 98.50 86 MET A CA 1
ATOM 690 C C . MET A 1 86 ? -4.959 1.224 -0.286 1.00 98.50 86 MET A C 1
ATOM 692 O O . MET A 1 86 ? -5.580 0.874 -1.286 1.00 98.50 86 MET A O 1
ATOM 696 N N . PHE A 1 87 ? -4.134 2.263 -0.275 1.00 98.38 87 PHE A N 1
ATOM 697 C CA . PHE A 1 87 ? -3.791 3.045 -1.450 1.00 98.38 87 PHE A CA 1
ATOM 698 C C . PHE A 1 87 ? -2.511 2.511 -2.098 1.00 98.38 87 PHE A C 1
ATOM 700 O O . PHE A 1 87 ? -1.463 2.413 -1.455 1.00 98.38 87 PHE A O 1
ATOM 707 N N . VAL A 1 88 ? -2.602 2.187 -3.385 1.00 97.25 88 VAL A N 1
ATOM 708 C CA . VAL A 1 88 ? -1.491 1.732 -4.221 1.00 97.25 88 VAL A CA 1
ATOM 709 C C . VAL A 1 88 ? -1.255 2.784 -5.297 1.00 97.25 88 VAL A C 1
ATOM 711 O O . VAL A 1 88 ? -2.129 3.043 -6.128 1.00 97.25 88 VAL A O 1
ATOM 714 N N . GLY A 1 89 ? -0.083 3.415 -5.244 1.00 93.38 89 GLY A N 1
ATOM 715 C CA . GLY A 1 89 ? 0.299 4.464 -6.180 1.00 93.38 89 GLY A CA 1
ATOM 716 C C . GLY A 1 89 ? 0.459 3.976 -7.624 1.00 93.38 89 GLY A C 1
ATOM 717 O O . GLY A 1 89 ? 0.457 2.785 -7.925 1.00 93.38 89 GLY A O 1
ATOM 718 N N . GLY A 1 90 ? 0.630 4.931 -8.533 1.00 91.06 90 GLY A N 1
ATOM 719 C CA . GLY A 1 90 ? 0.816 4.659 -9.955 1.00 91.06 90 GLY A CA 1
ATOM 720 C C . GLY A 1 90 ? 2.275 4.758 -10.401 1.00 91.06 90 GLY A C 1
ATOM 721 O O . GLY A 1 90 ? 3.239 4.672 -9.632 1.00 91.06 90 GLY A O 1
ATOM 722 N N . PHE A 1 91 ? 2.473 5.007 -11.694 1.00 91.31 91 PHE A N 1
ATOM 723 C CA . PHE A 1 91 ? 3.798 5.349 -12.208 1.00 91.31 91 PHE A CA 1
ATOM 724 C C . PHE A 1 91 ? 4.286 6.672 -11.591 1.00 91.31 91 PHE A C 1
ATOM 726 O O . PHE A 1 91 ? 3.573 7.672 -11.629 1.00 91.31 91 PHE A O 1
ATOM 733 N N . LYS A 1 92 ? 5.528 6.696 -11.083 1.00 90.88 92 LYS A N 1
ATOM 734 C CA . LYS A 1 92 ? 6.183 7.853 -10.428 1.00 90.88 92 LYS A CA 1
ATOM 735 C C . LYS A 1 92 ? 5.607 8.286 -9.076 1.00 90.88 92 LYS A C 1
ATOM 737 O O . LYS A 1 92 ? 6.016 9.334 -8.564 1.00 90.88 92 LYS A O 1
ATOM 742 N N . SER A 1 93 ? 4.696 7.501 -8.514 1.00 88.69 93 SER A N 1
ATOM 743 C CA . SER A 1 93 ? 4.264 7.629 -7.124 1.00 88.69 93 SER A CA 1
ATOM 744 C C . SER A 1 93 ? 5.408 7.328 -6.157 1.00 88.69 93 SER A C 1
ATOM 746 O O . SER A 1 93 ? 6.304 6.550 -6.489 1.00 88.69 93 SER A O 1
ATOM 748 N N . HIS A 1 94 ? 5.392 7.983 -4.997 1.00 93.56 94 HIS A N 1
ATOM 749 C CA . HIS A 1 94 ? 6.256 7.710 -3.844 1.00 93.56 94 HIS A CA 1
ATOM 750 C C . HIS A 1 94 ? 5.681 8.407 -2.609 1.00 93.56 94 HIS A C 1
ATOM 752 O O . HIS A 1 94 ? 4.972 9.406 -2.733 1.00 93.56 94 HIS A O 1
ATOM 758 N N . ILE A 1 95 ? 6.050 7.966 -1.407 1.00 95.56 95 ILE A N 1
ATOM 759 C CA . ILE A 1 95 ? 5.400 8.384 -0.157 1.00 95.56 95 ILE A CA 1
ATOM 760 C C . ILE A 1 95 ? 5.368 9.907 0.069 1.00 95.56 95 ILE A C 1
ATOM 762 O O . ILE A 1 95 ? 4.415 10.430 0.643 1.00 95.56 95 ILE A O 1
ATOM 766 N N . ASN A 1 96 ? 6.377 10.626 -0.431 1.00 94.19 96 ASN A N 1
ATOM 767 C CA . ASN A 1 96 ? 6.518 12.086 -0.314 1.00 94.19 96 ASN A CA 1
ATOM 768 C C . ASN A 1 96 ? 5.880 12.906 -1.461 1.00 94.19 96 ASN A C 1
ATOM 770 O O . ASN A 1 96 ? 6.188 14.087 -1.611 1.00 94.19 96 ASN A O 1
ATOM 774 N N . LYS A 1 97 ? 5.072 12.303 -2.340 1.00 93.50 97 LYS A N 1
ATOM 775 C CA . LYS A 1 97 ? 4.343 13.034 -3.392 1.00 93.50 97 LYS A CA 1
ATOM 776 C C . LYS A 1 97 ? 3.041 13.633 -2.838 1.00 93.50 97 LYS A C 1
ATOM 778 O O . LYS A 1 97 ? 2.456 13.138 -1.881 1.00 93.50 97 LYS A O 1
ATOM 783 N N . ASN A 1 98 ? 2.565 14.681 -3.511 1.00 94.50 98 ASN A N 1
ATOM 784 C CA . ASN A 1 98 ? 1.328 15.396 -3.171 1.00 94.50 98 ASN A CA 1
ATOM 785 C C . ASN A 1 98 ? 0.075 14.499 -3.238 1.00 94.50 98 ASN A C 1
ATOM 787 O O . ASN A 1 98 ? -0.871 14.713 -2.492 1.00 94.50 98 ASN A O 1
ATOM 791 N N . THR A 1 99 ? 0.032 13.490 -4.114 1.00 94.38 99 THR A N 1
ATOM 792 C CA . THR A 1 99 ? -1.120 12.572 -4.175 1.00 94.38 99 THR A CA 1
ATOM 793 C C . THR A 1 99 ? -1.233 11.760 -2.883 1.00 94.38 99 THR A C 1
ATOM 795 O O . THR A 1 99 ? -2.299 11.693 -2.285 1.00 94.38 99 THR A O 1
ATOM 798 N N . GLU A 1 100 ? -0.122 11.210 -2.412 1.00 96.19 100 GLU A N 1
ATOM 799 C CA . GLU A 1 100 ? 0.009 10.412 -1.199 1.00 96.19 100 GLU A CA 1
ATOM 800 C C . GLU A 1 100 ? -0.231 11.279 0.045 1.00 96.19 100 GLU A C 1
ATOM 802 O O . GLU A 1 100 ? -0.876 10.838 0.994 1.00 96.19 100 GLU A O 1
ATOM 807 N N . GLU A 1 101 ? 0.217 12.537 0.022 1.00 97.19 101 GLU A N 1
ATOM 808 C CA . GLU A 1 101 ? -0.124 13.539 1.037 1.00 97.19 101 GLU A CA 1
ATOM 809 C C . GLU A 1 101 ? -1.631 13.795 1.105 1.00 97.19 101 GLU A C 1
ATOM 811 O O . GLU A 1 101 ? -2.217 13.655 2.176 1.00 97.19 101 GLU A O 1
ATOM 816 N N . ARG A 1 102 ? -2.283 14.050 -0.032 1.00 96.44 102 ARG A N 1
ATOM 817 C CA . ARG A 1 102 ? -3.741 14.239 -0.096 1.00 96.44 102 ARG A CA 1
ATOM 818 C C . ARG A 1 102 ? -4.515 13.010 0.356 1.00 96.44 102 ARG A C 1
ATOM 820 O O . ARG A 1 102 ? -5.561 13.151 0.977 1.00 96.44 102 ARG A O 1
ATOM 827 N N . VAL A 1 103 ? -4.020 11.808 0.059 1.00 97.00 103 VAL A N 1
ATOM 828 C CA . VAL A 1 103 ? -4.610 10.564 0.571 1.00 97.00 103 VAL A CA 1
ATOM 829 C C . VAL A 1 103 ? -4.498 10.523 2.096 1.00 97.00 103 VAL A C 1
ATOM 831 O O . VAL A 1 103 ? -5.501 10.278 2.763 1.00 97.00 103 VAL A O 1
ATOM 834 N N . ARG A 1 104 ? -3.325 10.831 2.671 1.00 97.81 104 ARG A N 1
ATOM 835 C CA . ARG A 1 104 ? -3.180 10.929 4.134 1.00 97.81 104 ARG A CA 1
ATOM 836 C C . ARG A 1 104 ? -4.137 11.952 4.732 1.00 97.81 104 ARG A C 1
ATOM 838 O O . ARG A 1 104 ? -4.769 11.650 5.733 1.00 97.81 104 ARG A O 1
ATOM 845 N N . GLU A 1 105 ? -4.259 13.131 4.132 1.00 96.62 105 GLU A N 1
ATOM 846 C CA . GLU A 1 105 ? -5.177 14.176 4.596 1.00 96.62 105 GLU A CA 1
ATOM 847 C C . GLU A 1 105 ? -6.641 13.735 4.516 1.00 96.62 105 GLU A C 1
ATOM 849 O O . GLU A 1 105 ? -7.375 13.888 5.487 1.00 96.62 105 GLU A O 1
ATOM 854 N N . ALA A 1 106 ? -7.056 13.126 3.402 1.00 95.38 106 ALA A N 1
ATOM 855 C CA . ALA A 1 106 ? -8.432 12.676 3.200 1.00 95.38 106 ALA A CA 1
ATOM 856 C C . ALA A 1 106 ? -8.864 11.604 4.213 1.00 95.38 106 ALA A C 1
ATOM 858 O O . ALA A 1 106 ? -10.020 11.585 4.636 1.00 95.38 106 ALA A O 1
ATOM 859 N N . PHE A 1 107 ? -7.945 10.718 4.605 1.00 96.12 107 PHE A N 1
ATOM 860 C CA . PHE A 1 107 ? -8.222 9.652 5.569 1.00 96.12 107 PHE A CA 1
ATOM 861 C C . PHE A 1 107 ? -7.856 10.007 7.014 1.00 96.12 107 PHE A C 1
ATOM 863 O O . PHE A 1 107 ? -8.222 9.251 7.912 1.00 96.12 107 PHE A O 1
ATOM 870 N N . ARG A 1 108 ? -7.197 11.149 7.264 1.00 95.81 108 ARG A N 1
ATOM 871 C CA . ARG A 1 108 ? -6.806 11.593 8.614 1.00 95.81 108 ARG A CA 1
ATOM 872 C C . ARG A 1 108 ? -8.000 11.670 9.559 1.00 95.81 108 ARG A C 1
ATOM 874 O O . ARG A 1 108 ? -7.932 11.160 10.672 1.00 95.81 108 ARG A O 1
ATOM 881 N N . ASP A 1 109 ? -9.087 12.258 9.072 1.00 91.56 109 ASP A N 1
ATOM 882 C CA . ASP A 1 109 ? -10.307 12.483 9.850 1.00 91.56 109 ASP A CA 1
ATOM 883 C C . ASP A 1 109 ? -11.408 11.459 9.521 1.00 91.56 109 ASP A C 1
ATOM 885 O O . ASP A 1 109 ? -12.531 11.562 10.021 1.00 91.56 109 ASP A O 1
ATOM 889 N N . PHE A 1 110 ? -11.115 10.454 8.683 1.00 93.50 110 PHE A N 1
ATOM 890 C CA . PHE A 1 110 ? -12.103 9.445 8.314 1.00 93.50 110 PHE A CA 1
ATOM 891 C C . PHE A 1 110 ? -12.310 8.462 9.478 1.00 93.50 110 PHE A C 1
ATOM 893 O O . PHE A 1 110 ? -11.389 7.726 9.855 1.00 93.50 110 PHE A O 1
ATOM 900 N N . PRO A 1 111 ? -13.514 8.411 10.073 1.00 92.00 111 PRO A N 1
ATOM 901 C CA . PRO A 1 111 ? -13.716 7.707 11.327 1.00 92.00 111 PRO A CA 1
ATOM 902 C C . PRO A 1 111 ? -13.602 6.191 11.157 1.00 92.00 111 PRO A C 1
ATOM 904 O O . PRO A 1 111 ? -14.001 5.620 10.141 1.00 92.00 111 PRO A O 1
ATOM 907 N N . ASN A 1 112 ? -13.133 5.530 12.219 1.00 94.25 112 ASN A N 1
ATOM 908 C CA . ASN A 1 112 ? -13.136 4.073 12.357 1.00 94.25 112 ASN A CA 1
ATOM 909 C C . ASN A 1 112 ? -12.411 3.337 11.216 1.00 94.25 112 ASN A C 1
ATOM 911 O O . ASN A 1 112 ? -12.894 2.327 10.688 1.00 94.25 112 ASN A O 1
ATOM 915 N N . SER A 1 113 ? -11.256 3.869 10.816 1.00 97.50 113 SER A N 1
ATOM 916 C CA . SER A 1 113 ? -10.469 3.305 9.730 1.00 97.50 113 SER A CA 1
ATOM 917 C C . SER A 1 113 ? -8.968 3.390 9.966 1.00 97.50 113 SER A C 1
ATOM 919 O O . SER A 1 113 ? -8.493 4.208 10.751 1.00 97.50 113 SER A O 1
ATOM 921 N N . TYR A 1 114 ? -8.253 2.524 9.260 1.00 98.56 114 TYR A N 1
ATOM 922 C CA . TYR A 1 114 ? -6.816 2.566 9.063 1.00 98.56 114 TYR A CA 1
ATOM 923 C C . TYR A 1 114 ? -6.516 2.911 7.612 1.00 98.56 114 TYR A C 1
ATOM 925 O O . TYR A 1 114 ? -7.271 2.537 6.707 1.00 98.56 114 TYR A O 1
ATOM 933 N N . LEU A 1 115 ? -5.382 3.567 7.390 1.00 98.62 115 LEU A N 1
ATOM 934 C CA . LEU A 1 115 ? -4.847 3.809 6.058 1.00 98.62 115 LEU A CA 1
ATOM 935 C C . LEU A 1 115 ? -3.550 3.018 5.882 1.00 98.62 115 LEU A C 1
ATOM 937 O O . LEU A 1 115 ? -2.666 3.053 6.730 1.00 98.62 115 LEU A O 1
ATOM 941 N N . ILE A 1 116 ? -3.431 2.337 4.752 1.00 98.75 116 ILE A N 1
ATOM 942 C CA . ILE A 1 116 ? -2.210 1.721 4.255 1.00 98.75 116 ILE A CA 1
ATOM 943 C C . ILE A 1 116 ? -1.823 2.452 2.970 1.00 98.75 116 ILE A C 1
ATOM 945 O O . ILE A 1 116 ? -2.649 2.582 2.068 1.00 98.75 116 ILE A O 1
ATOM 949 N N . ILE A 1 117 ? -0.579 2.913 2.862 1.00 98.69 117 ILE A N 1
ATOM 950 C CA . ILE A 1 117 ? -0.007 3.418 1.608 1.00 98.69 117 ILE A CA 1
ATOM 951 C C . ILE A 1 117 ? 1.136 2.500 1.194 1.00 98.69 117 ILE A C 1
ATOM 953 O O . ILE A 1 117 ? 2.051 2.247 1.975 1.00 98.69 117 ILE A O 1
ATOM 957 N N . VAL A 1 118 ? 1.089 2.025 -0.047 1.00 98.44 118 VAL A N 1
ATOM 958 C CA . VAL A 1 118 ? 2.135 1.187 -0.636 1.00 98.44 118 VAL A CA 1
ATOM 959 C C . VAL A 1 118 ? 3.090 2.063 -1.442 1.00 98.44 118 VAL A C 1
ATOM 961 O O . VAL A 1 118 ? 2.694 2.642 -2.457 1.00 98.44 118 VAL A O 1
ATOM 964 N N . ASP A 1 119 ? 4.354 2.126 -1.026 1.00 97.69 119 ASP A N 1
ATOM 965 C CA . ASP A 1 119 ? 5.423 2.770 -1.785 1.00 97.69 119 ASP A CA 1
ATOM 966 C C . ASP A 1 119 ? 6.235 1.720 -2.551 1.00 97.69 119 ASP A C 1
ATOM 968 O O . ASP A 1 119 ? 7.088 1.023 -2.011 1.00 97.69 119 ASP A O 1
ATOM 972 N N . HIS A 1 120 ? 5.976 1.621 -3.852 1.00 96.81 120 HIS A N 1
ATOM 973 C CA . HIS A 1 120 ? 6.729 0.775 -4.781 1.00 96.81 120 HIS A CA 1
ATOM 974 C C . HIS A 1 120 ? 7.631 1.599 -5.719 1.00 96.81 120 HIS A C 1
ATOM 976 O O . HIS A 1 120 ? 7.965 1.172 -6.836 1.00 96.81 120 HIS A O 1
ATOM 982 N N . SER A 1 121 ? 8.021 2.806 -5.298 1.00 95.94 121 SER A N 1
ATOM 983 C CA . SER A 1 121 ? 8.803 3.745 -6.109 1.00 95.94 121 SER A CA 1
ATOM 984 C C . SER A 1 121 ? 10.193 3.223 -6.466 1.00 95.94 121 SER A C 1
ATOM 986 O O . SER A 1 121 ? 10.738 3.617 -7.504 1.00 95.94 121 SER A O 1
ATOM 988 N N . ALA A 1 122 ? 10.737 2.267 -5.703 1.00 95.38 122 ALA A N 1
ATOM 989 C CA . ALA A 1 122 ? 11.943 1.518 -6.064 1.00 95.38 122 ALA A CA 1
ATOM 990 C C . ALA A 1 122 ? 11.862 0.954 -7.498 1.00 95.38 122 ALA A C 1
ATOM 992 O O . ALA A 1 122 ? 12.832 1.015 -8.260 1.00 95.38 122 ALA A O 1
ATOM 993 N N . TYR A 1 123 ? 10.669 0.522 -7.913 1.00 94.75 123 TYR A N 1
ATOM 994 C CA . TYR A 1 123 ? 10.422 -0.085 -9.218 1.00 94.75 123 TYR A CA 1
ATOM 995 C C . TYR A 1 123 ? 9.746 0.879 -10.199 1.00 94.75 123 TYR A C 1
ATOM 997 O O . TYR A 1 123 ? 10.048 0.829 -11.397 1.00 94.75 123 TYR A O 1
ATOM 1005 N N . THR A 1 124 ? 8.916 1.813 -9.716 1.00 92.50 124 THR A N 1
ATOM 1006 C CA . THR A 1 124 ? 8.067 2.664 -10.576 1.00 92.50 124 THR A CA 1
ATOM 1007 C C . THR A 1 124 ? 8.484 4.137 -10.708 1.00 92.50 124 THR A C 1
ATOM 1009 O O . THR A 1 124 ? 7.755 4.927 -11.307 1.00 92.50 124 THR A O 1
ATOM 1012 N N . ASN A 1 125 ? 9.657 4.538 -10.203 1.00 91.50 125 ASN A N 1
ATOM 1013 C CA . ASN A 1 125 ? 10.202 5.899 -10.379 1.00 91.50 125 ASN A CA 1
ATOM 1014 C C . ASN A 1 125 ? 10.554 6.246 -11.844 1.00 91.50 125 ASN A C 1
ATOM 1016 O O . ASN A 1 125 ? 10.713 5.357 -12.673 1.00 91.50 125 ASN A O 1
ATOM 1020 N N . ASP A 1 126 ? 10.795 7.523 -12.166 1.00 90.44 126 ASP A N 1
ATOM 1021 C CA . ASP A 1 126 ? 11.206 7.989 -13.504 1.00 90.44 126 ASP A CA 1
ATOM 1022 C C . ASP A 1 126 ? 12.672 8.427 -13.648 1.00 90.44 126 ASP A C 1
ATOM 1024 O O . ASP A 1 126 ? 13.019 9.159 -14.580 1.00 90.44 126 ASP A O 1
ATOM 1028 N N . ARG A 1 127 ? 13.564 7.941 -12.778 1.00 88.69 127 ARG A N 1
ATOM 1029 C CA . ARG A 1 127 ? 14.957 8.419 -12.703 1.00 88.69 127 ARG A CA 1
ATOM 1030 C C . ARG A 1 127 ? 15.842 8.011 -13.890 1.00 88.69 127 ARG A C 1
ATOM 1032 O O . ARG A 1 127 ? 16.915 8.572 -14.060 1.00 88.69 127 ARG A O 1
ATOM 1039 N N . GLN A 1 128 ? 15.424 7.049 -14.719 1.00 84.38 128 GLN A N 1
ATOM 1040 C CA . GLN A 1 128 ? 16.236 6.485 -15.818 1.00 84.38 128 GLN A CA 1
ATOM 1041 C C . GLN A 1 128 ? 15.740 6.895 -17.217 1.00 84.38 128 GLN A C 1
ATOM 1043 O O . GLN A 1 128 ? 15.991 6.204 -18.205 1.00 84.38 128 GLN A O 1
ATOM 1048 N N . GLY A 1 129 ? 14.986 7.995 -17.299 1.00 83.94 129 GLY A N 1
ATOM 1049 C CA . GLY A 1 129 ? 14.310 8.434 -18.520 1.00 83.94 129 GLY A CA 1
ATOM 1050 C C . GLY A 1 129 ? 12.933 7.786 -18.689 1.00 83.94 129 GLY A C 1
ATOM 1051 O O . GLY A 1 129 ? 12.684 6.675 -18.215 1.00 83.94 129 GLY A O 1
ATOM 1052 N N . LYS A 1 130 ? 12.011 8.498 -19.356 1.00 82.19 130 LYS A N 1
ATOM 1053 C CA . LYS A 1 130 ? 10.571 8.169 -19.364 1.00 82.19 130 LYS A CA 1
ATOM 1054 C C . LYS A 1 130 ? 10.274 6.762 -19.895 1.00 82.19 130 LYS A C 1
ATOM 1056 O O . LYS A 1 130 ? 9.574 6.014 -19.224 1.00 82.19 130 LYS A O 1
ATOM 1061 N N . LYS A 1 131 ? 10.835 6.393 -21.054 1.00 83.81 131 LYS A N 1
ATOM 1062 C CA . LYS A 1 131 ? 10.586 5.096 -21.708 1.00 83.81 131 LYS A CA 1
ATOM 1063 C C . LYS A 1 131 ? 11.088 3.919 -20.863 1.00 83.81 131 LYS A C 1
ATOM 1065 O O . LYS A 1 131 ? 10.289 3.095 -20.438 1.00 83.81 131 LYS A O 1
ATOM 1070 N N . LYS A 1 132 ? 12.388 3.903 -20.545 1.00 86.44 132 LYS A N 1
ATOM 1071 C CA . LYS A 1 132 ? 13.032 2.833 -19.763 1.00 86.44 132 LYS A CA 1
ATOM 1072 C C . LYS A 1 132 ? 12.398 2.662 -18.381 1.00 86.44 132 LYS A C 1
ATOM 1074 O O . LYS A 1 132 ? 12.214 1.547 -17.904 1.00 86.44 132 LYS A O 1
ATOM 1079 N N . SER A 1 133 ? 12.041 3.773 -17.740 1.00 89.38 133 SER A N 1
ATOM 1080 C CA . SER A 1 133 ? 11.382 3.745 -16.434 1.00 89.38 133 SER A CA 1
ATOM 1081 C C . SER A 1 133 ? 9.971 3.165 -16.503 1.00 89.38 133 SER A C 1
ATOM 1083 O O . SER A 1 133 ? 9.584 2.399 -15.622 1.00 89.38 133 SER A O 1
ATOM 1085 N N . TYR A 1 134 ? 9.215 3.487 -17.555 1.00 88.38 134 TYR A N 1
ATOM 1086 C CA . TYR A 1 134 ? 7.886 2.922 -17.759 1.00 88.38 134 TYR A CA 1
ATOM 1087 C C . TYR A 1 134 ? 7.945 1.428 -18.099 1.00 88.38 134 TYR A C 1
ATOM 1089 O O . TYR A 1 134 ? 7.241 0.640 -17.480 1.00 88.38 134 TYR A O 1
ATOM 1097 N N . GLU A 1 135 ? 8.845 1.019 -19.000 1.00 88.31 135 GLU A N 1
ATOM 1098 C CA . GLU A 1 135 ? 9.102 -0.394 -19.326 1.00 88.31 135 GLU A CA 1
ATOM 1099 C C . GLU A 1 135 ? 9.440 -1.213 -18.078 1.00 88.31 135 GLU A C 1
ATOM 1101 O O . GLU A 1 135 ? 8.857 -2.274 -17.851 1.00 88.31 135 GLU A O 1
ATOM 1106 N N . ARG A 1 136 ? 10.319 -0.686 -17.214 1.00 90.75 136 ARG A N 1
ATOM 1107 C CA . ARG A 1 136 ? 10.599 -1.295 -15.910 1.00 90.75 136 ARG A CA 1
ATOM 1108 C C . ARG A 1 136 ? 9.323 -1.391 -15.072 1.00 90.75 136 ARG A C 1
ATOM 1110 O O . ARG A 1 136 ? 8.994 -2.469 -14.603 1.00 90.75 136 ARG A O 1
ATOM 1117 N N . SER A 1 137 ? 8.569 -0.307 -14.929 1.00 91.81 137 SER A N 1
ATOM 1118 C CA . SER A 1 137 ? 7.340 -0.295 -14.118 1.00 91.81 137 SER A CA 1
ATOM 1119 C C . SER A 1 137 ? 6.332 -1.362 -14.567 1.00 91.81 137 SER A C 1
ATOM 1121 O O . SER A 1 137 ? 5.843 -2.135 -13.746 1.00 91.81 137 SER A O 1
ATOM 1123 N N . VAL A 1 138 ? 6.088 -1.469 -15.878 1.00 89.50 138 VAL A N 1
ATOM 1124 C CA . VAL A 1 138 ? 5.200 -2.483 -16.478 1.00 89.50 138 VAL A CA 1
ATOM 1125 C C . VAL A 1 138 ? 5.725 -3.903 -16.259 1.00 89.50 138 VAL A C 1
ATOM 1127 O O . VAL A 1 138 ? 4.944 -4.825 -16.023 1.00 89.50 138 VAL A O 1
ATOM 1130 N N . LYS A 1 139 ? 7.047 -4.102 -16.296 1.00 91.00 139 LYS A N 1
ATOM 1131 C CA . LYS A 1 139 ? 7.658 -5.403 -15.999 1.00 91.00 139 LYS A CA 1
ATOM 1132 C C . LYS A 1 139 ? 7.392 -5.840 -14.550 1.00 91.00 139 LYS A C 1
ATOM 1134 O O . LYS A 1 139 ? 7.133 -7.015 -14.313 1.00 91.00 139 LYS A O 1
ATOM 1139 N N . TYR A 1 140 ? 7.428 -4.907 -13.597 1.00 93.25 140 TYR A N 1
ATOM 1140 C CA . TYR A 1 140 ? 7.314 -5.203 -12.163 1.00 93.25 140 TYR A CA 1
ATOM 1141 C C . TYR A 1 140 ? 5.875 -5.249 -11.626 1.00 93.25 140 TYR A C 1
ATOM 1143 O O . TYR A 1 140 ? 5.648 -5.891 -10.603 1.00 93.25 140 TYR A O 1
ATOM 1151 N N . VAL A 1 141 ? 4.893 -4.636 -12.303 1.00 92.19 141 VAL A N 1
ATOM 1152 C CA . VAL A 1 141 ? 3.518 -4.474 -11.778 1.00 92.19 141 VAL A CA 1
ATOM 1153 C C . VAL A 1 141 ? 2.864 -5.786 -11.320 1.00 92.19 141 VAL A C 1
ATOM 1155 O O . VAL A 1 141 ? 2.220 -5.823 -10.277 1.00 92.19 141 VAL A O 1
ATOM 1158 N N . TYR A 1 142 ? 3.073 -6.885 -12.051 1.00 92.69 142 TYR A N 1
ATOM 1159 C CA . TYR A 1 142 ? 2.534 -8.197 -11.676 1.00 92.69 142 TYR A CA 1
ATOM 1160 C C . TYR A 1 142 ? 3.160 -8.741 -10.395 1.00 92.69 142 TYR A C 1
ATOM 1162 O O . TYR A 1 142 ? 2.449 -9.270 -9.547 1.00 92.69 142 TYR A O 1
ATOM 1170 N N . TYR A 1 143 ? 4.475 -8.594 -10.240 1.00 95.06 143 TYR A N 1
ATOM 1171 C CA . TYR A 1 143 ? 5.202 -9.089 -9.074 1.00 95.06 143 TYR A CA 1
ATOM 1172 C C . TYR A 1 143 ? 4.851 -8.277 -7.825 1.00 95.06 143 TYR A C 1
ATOM 1174 O O . TYR A 1 143 ? 4.603 -8.861 -6.774 1.00 95.06 143 TYR A O 1
ATOM 1182 N N . ILE A 1 144 ? 4.704 -6.954 -7.971 1.00 96.31 144 ILE A N 1
ATOM 1183 C CA . ILE A 1 144 ? 4.193 -6.074 -6.910 1.00 96.31 144 ILE A CA 1
ATOM 1184 C C . ILE A 1 144 ? 2.776 -6.511 -6.517 1.00 96.31 144 ILE A C 1
ATOM 1186 O O . ILE A 1 144 ? 2.504 -6.739 -5.342 1.00 96.31 144 ILE A O 1
ATOM 1190 N N . GLY A 1 145 ? 1.884 -6.705 -7.495 1.00 95.50 145 GLY A N 1
ATOM 1191 C CA . GLY A 1 145 ? 0.513 -7.159 -7.246 1.00 95.50 145 GLY A CA 1
ATOM 1192 C C . GLY A 1 145 ? 0.440 -8.529 -6.562 1.00 95.50 145 GLY A C 1
ATOM 1193 O O . GLY A 1 145 ? -0.351 -8.711 -5.639 1.00 95.50 145 GLY A O 1
ATOM 1194 N N . LYS A 1 146 ? 1.294 -9.481 -6.960 1.00 96.44 146 LYS A N 1
ATOM 1195 C CA . LYS A 1 146 ? 1.405 -10.802 -6.322 1.00 96.44 146 LYS A CA 1
ATOM 1196 C C . LYS A 1 146 ? 1.824 -10.677 -4.857 1.00 96.44 146 LYS A C 1
ATOM 1198 O O . LYS A 1 146 ? 1.199 -11.296 -4.000 1.00 96.44 146 LYS A O 1
ATOM 1203 N N . GLN A 1 147 ? 2.838 -9.865 -4.570 1.00 97.38 147 GLN A N 1
ATOM 1204 C CA . GLN A 1 147 ? 3.327 -9.668 -3.207 1.00 97.38 147 GLN A CA 1
ATOM 1205 C C . GLN A 1 147 ? 2.300 -8.933 -2.329 1.00 97.38 147 GLN A C 1
ATOM 1207 O O . GLN A 1 147 ? 2.103 -9.301 -1.173 1.00 97.38 147 GLN A O 1
ATOM 1212 N N . LEU A 1 148 ? 1.569 -7.960 -2.886 1.00 97.81 148 LEU A N 1
ATOM 1213 C CA . LEU A 1 148 ? 0.450 -7.311 -2.193 1.00 97.81 148 LEU A CA 1
ATOM 1214 C C . LEU A 1 148 ? -0.680 -8.296 -1.891 1.00 97.81 148 LEU A C 1
ATOM 1216 O O . LEU A 1 148 ? -1.219 -8.291 -0.788 1.00 97.81 148 LEU A O 1
ATOM 1220 N N . ALA A 1 149 ? -1.017 -9.178 -2.833 1.00 97.62 149 ALA A N 1
ATOM 1221 C CA . ALA A 1 149 ? -2.003 -10.226 -2.595 1.00 97.62 149 ALA A CA 1
ATOM 1222 C C . ALA A 1 149 ? -1.559 -11.178 -1.472 1.00 97.62 149 ALA A C 1
ATOM 1224 O O . ALA A 1 149 ? -2.371 -11.528 -0.623 1.00 97.62 149 ALA A O 1
ATOM 1225 N N . GLN A 1 150 ? -0.275 -11.547 -1.416 1.00 98.12 150 GLN A N 1
ATOM 1226 C CA . GLN A 1 150 ? 0.275 -12.356 -0.320 1.00 98.12 150 GLN A CA 1
ATOM 1227 C C . GLN A 1 150 ? 0.195 -11.636 1.031 1.00 98.12 150 GLN A C 1
ATOM 1229 O O . GLN A 1 150 ? -0.208 -12.245 2.018 1.00 98.12 150 GLN A O 1
ATOM 1234 N N . MET A 1 151 ? 0.499 -10.335 1.076 1.00 98.31 151 MET A N 1
ATOM 1235 C CA . MET A 1 151 ? 0.309 -9.524 2.282 1.00 98.31 151 MET A CA 1
ATOM 1236 C C . MET A 1 151 ? -1.161 -9.531 2.733 1.00 98.31 151 MET A C 1
ATOM 1238 O O . MET A 1 151 ? -1.445 -9.756 3.908 1.00 98.31 151 MET A O 1
ATOM 1242 N N . LEU A 1 152 ? -2.105 -9.336 1.806 1.00 98.44 152 LEU A N 1
ATOM 1243 C CA . LEU A 1 152 ? -3.541 -9.378 2.105 1.00 98.44 152 LEU A CA 1
ATOM 1244 C C . LEU A 1 152 ? -3.998 -10.756 2.607 1.00 98.44 152 LEU A C 1
ATOM 1246 O O . LEU A 1 152 ? -4.823 -10.823 3.517 1.00 98.44 152 LEU A O 1
ATOM 1250 N N . VAL A 1 153 ? -3.454 -11.846 2.054 1.00 98.50 153 VAL A N 1
ATOM 1251 C CA . VAL A 1 153 ? -3.686 -13.208 2.564 1.00 98.50 153 VAL A CA 1
ATOM 1252 C C . VAL A 1 153 ? -3.171 -13.337 3.997 1.00 98.50 153 VAL A C 1
ATOM 1254 O O . VAL A 1 153 ? -3.915 -13.804 4.851 1.00 98.50 153 VAL A O 1
ATOM 1257 N N . GLY A 1 154 ? -1.968 -12.841 4.297 1.00 98.56 154 GLY A N 1
ATOM 1258 C CA . GLY A 1 154 ? -1.433 -12.853 5.662 1.00 98.56 154 GLY A CA 1
ATOM 1259 C C . GLY A 1 154 ? -2.305 -12.074 6.656 1.00 98.56 154 GLY A C 1
ATOM 1260 O O . GLY A 1 154 ? -2.566 -12.552 7.758 1.00 98.56 154 GLY A O 1
ATOM 1261 N N . LEU A 1 155 ? -2.831 -10.907 6.260 1.00 98.62 155 LEU A N 1
ATOM 1262 C CA . LEU A 1 155 ? -3.805 -10.160 7.073 1.00 98.62 155 LEU A CA 1
ATOM 1263 C C . LEU A 1 155 ? -5.092 -10.969 7.297 1.00 98.62 155 LEU A C 1
ATOM 1265 O O . LEU A 1 155 ? -5.635 -10.975 8.406 1.00 98.62 155 LEU A O 1
ATOM 1269 N N . HIS A 1 156 ? -5.562 -11.667 6.259 1.00 98.50 156 HIS A N 1
ATOM 1270 C CA . HIS A 1 156 ? -6.742 -12.518 6.342 1.00 98.50 156 HIS A CA 1
ATOM 1271 C C . HIS A 1 156 ? -6.560 -13.690 7.309 1.00 98.50 156 HIS A C 1
ATOM 1273 O O . HIS A 1 156 ? -7.391 -13.884 8.198 1.00 98.50 156 HIS A O 1
ATOM 1279 N N . GLU A 1 157 ? -5.458 -14.424 7.177 1.00 98.44 157 GLU A N 1
ATOM 1280 C CA . GLU A 1 157 ? -5.082 -15.521 8.076 1.00 98.44 157 GLU A CA 1
ATOM 1281 C C . GLU A 1 157 ? -4.900 -15.029 9.520 1.00 98.44 157 GLU A C 1
ATOM 1283 O O . GLU A 1 157 ? -5.256 -15.722 10.471 1.00 98.44 157 GLU A O 1
ATOM 1288 N N . GLY A 1 158 ? -4.447 -13.783 9.693 1.00 97.81 158 GLY A N 1
ATOM 1289 C CA . GLY A 1 158 ? -4.377 -13.089 10.979 1.00 97.81 158 GLY A CA 1
ATOM 1290 C C . GLY A 1 158 ? -5.717 -12.654 11.581 1.00 97.81 158 GLY A C 1
ATOM 1291 O O . GLY A 1 158 ? -5.740 -12.073 12.673 1.00 97.81 158 GLY A O 1
ATOM 1292 N N . GLY A 1 159 ? -6.836 -12.918 10.904 1.00 97.88 159 GLY A N 1
ATOM 1293 C CA . GLY A 1 159 ? -8.190 -12.660 11.395 1.00 97.88 159 GLY A CA 1
ATOM 1294 C C . GLY A 1 159 ? -8.814 -11.337 10.944 1.00 97.88 159 GLY A C 1
ATOM 1295 O O . GLY A 1 159 ? -9.855 -10.962 11.482 1.00 97.88 159 GLY A O 1
ATOM 1296 N N . ILE A 1 160 ? -8.224 -10.623 9.980 1.00 98.25 160 ILE A N 1
ATOM 1297 C CA . ILE A 1 160 ? -8.873 -9.463 9.346 1.00 98.25 160 ILE A CA 1
ATOM 1298 C C . ILE A 1 160 ? -9.774 -9.965 8.213 1.00 98.25 160 ILE A C 1
ATOM 1300 O O . ILE A 1 160 ? -9.376 -10.768 7.373 1.00 98.25 160 ILE A O 1
ATOM 1304 N N . SER A 1 161 ? -11.024 -9.509 8.162 1.00 97.75 161 SER A N 1
ATOM 1305 C CA . SER A 1 161 ? -11.909 -9.898 7.063 1.00 97.75 161 SER A CA 1
ATOM 1306 C C . SER A 1 161 ? -11.539 -9.137 5.785 1.00 97.75 161 SER A C 1
ATOM 1308 O O . SER A 1 161 ? -11.507 -7.911 5.815 1.00 97.75 161 SER A O 1
ATOM 1310 N N . PRO A 1 162 ? -11.399 -9.791 4.617 1.00 96.62 162 PRO A N 1
ATOM 1311 C CA . PRO A 1 162 ? -11.207 -9.082 3.350 1.00 96.62 162 PRO A CA 1
ATOM 1312 C C . PRO A 1 162 ? -12.339 -8.092 3.034 1.00 96.62 162 PRO A C 1
ATOM 1314 O O . PRO A 1 162 ? -12.134 -7.131 2.304 1.00 96.62 162 PRO A O 1
ATOM 1317 N N . LYS A 1 163 ? -13.532 -8.283 3.621 1.00 97.50 163 LYS A N 1
ATOM 1318 C CA . LYS A 1 163 ? -14.685 -7.378 3.475 1.00 97.50 163 LYS A CA 1
ATOM 1319 C C . LYS A 1 163 ? -14.468 -6.001 4.109 1.00 97.50 163 LYS A C 1
ATOM 1321 O O . LYS A 1 163 ? -15.201 -5.073 3.777 1.00 97.50 163 LYS A O 1
ATOM 1326 N N . THR A 1 164 ? -13.518 -5.870 5.036 1.00 97.50 164 THR A N 1
ATOM 1327 C CA . THR A 1 164 ? -13.182 -4.585 5.662 1.00 97.50 164 THR A CA 1
ATOM 1328 C C . THR A 1 164 ? -12.034 -3.874 4.952 1.00 97.50 164 THR A C 1
ATOM 1330 O O . THR A 1 164 ? -11.748 -2.727 5.289 1.00 97.50 164 THR A O 1
ATOM 1333 N N . ILE A 1 165 ? -11.411 -4.500 3.947 1.00 98.06 165 ILE A N 1
ATOM 1334 C CA . ILE A 1 165 ? -10.298 -3.925 3.193 1.00 98.06 165 ILE A CA 1
ATOM 1335 C C . ILE A 1 165 ? -10.814 -3.333 1.876 1.00 98.06 165 ILE A C 1
ATOM 1337 O O . ILE A 1 165 ? -11.443 -4.018 1.073 1.00 98.06 165 ILE A O 1
ATOM 1341 N N . HIS A 1 166 ? -10.524 -2.057 1.637 1.00 97.75 166 HIS A N 1
ATOM 1342 C CA . HIS A 1 166 ? -10.820 -1.356 0.391 1.00 97.75 166 HIS A CA 1
ATOM 1343 C C . HIS A 1 166 ? -9.511 -0.958 -0.294 1.00 97.75 166 HIS A C 1
ATOM 1345 O O . HIS A 1 166 ? -8.774 -0.112 0.209 1.00 97.75 166 HIS A O 1
ATOM 1351 N N . CYS A 1 167 ? -9.242 -1.535 -1.463 1.00 97.06 167 CYS A N 1
ATOM 1352 C CA . CYS A 1 167 ? -8.050 -1.236 -2.256 1.00 97.06 167 CYS A CA 1
ATOM 1353 C C . CYS A 1 167 ? -8.335 -0.128 -3.278 1.00 97.06 167 CYS A C 1
ATOM 1355 O O . CYS A 1 167 ? -9.292 -0.230 -4.043 1.00 97.06 167 CYS A O 1
ATOM 1357 N N . ILE A 1 168 ? -7.486 0.896 -3.321 1.00 96.44 168 ILE A N 1
ATOM 1358 C CA . ILE A 1 168 ? -7.562 2.035 -4.241 1.00 96.44 168 ILE A CA 1
ATOM 1359 C C . ILE A 1 168 ? -6.275 2.041 -5.067 1.00 96.44 168 ILE A C 1
ATOM 1361 O O . ILE A 1 168 ? -5.194 2.197 -4.507 1.00 96.44 168 ILE A O 1
ATOM 1365 N N . GLY A 1 169 ? -6.385 1.863 -6.383 1.00 93.38 169 GLY A N 1
ATOM 1366 C CA . GLY A 1 169 ? -5.261 1.975 -7.318 1.00 93.38 169 GLY A CA 1
ATOM 1367 C C . GLY A 1 169 ? -5.345 3.266 -8.129 1.00 93.38 169 GLY A C 1
ATOM 1368 O O . GLY A 1 169 ? -6.445 3.641 -8.542 1.00 93.38 169 GLY A O 1
ATOM 1369 N N . HIS A 1 170 ? -4.204 3.924 -8.346 1.00 87.25 170 HIS A N 1
ATOM 1370 C CA . HIS A 1 170 ? -4.075 5.146 -9.151 1.00 87.25 170 HIS A CA 1
ATOM 1371 C C . HIS A 1 170 ? -3.329 4.905 -10.471 1.00 87.25 170 HIS A C 1
ATOM 1373 O O . HIS A 1 170 ? -2.204 4.354 -10.435 1.00 87.25 170 HIS A O 1
#

Radius of gy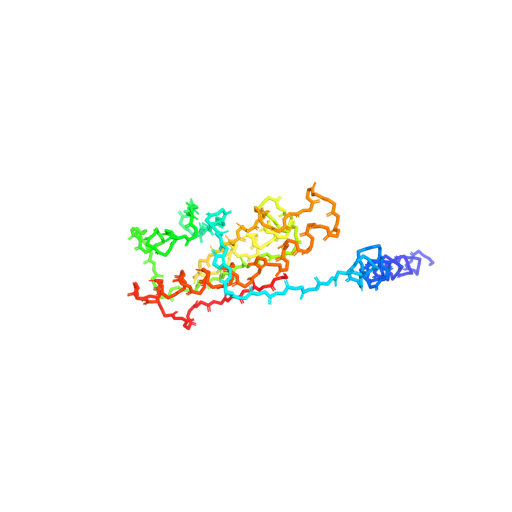ration: 19.33 Å; chains: 1; bounding box: 33×59×49 Å

Foldseek 3Di:
DVVVVVVVVVVVVVCVVVVCVVPNPLVVLVVVADLPEDPPPLDDQQPKKKWKDDLVVGDIDIDRLLCLLVVQLPPPPDDLAFAEEEEEEDAQDACPDPVVVVVCVVCNPPPRYMYMYMGSCVQRRCPPHSNVNVSSNSHCVSVVVVSNVVSVVSNVVSPRDVVRYHYHYD

Sequence (170 aa):
MKILISYVFLMFIGFISGSLERYGPLNFALKMVKCEHSRDLNLDVSGVDVYFYDFQNGVIETFPINEAAQGILSLKNLDKVKKFFMFVGGFKSHINKNTEERVREAFRDFPNSYLIIVDHSAYTNDRQGKKKSYERSVKYVYYIGKQLAQMLVGLHEGGISPKTIHCIGH

Organism: Heliothis virescens (NCBI:txid7102)

InterPro domains:
  IPR029058 Alpha/Beta hydrolase fold [G3DSA:3.40.50.1820] (22-170)